Protein AF-A0ABD5MK24-F1 (afdb_monomer_lite)

InterPro domains:
  IPR058471 Domain of unknown function DUF8158 [PF26488] (1-58)

Organism: NCBI:txid2175149

pLDDT: mean 93.98, std 6.4, range [59.19, 97.75]

Foldseek 3Di:
DVVLCVVQNPVLLVQLLCCVPPVVDDQQVSQVVSVHDSVSSVVSNVVSVVVVVVVVPPD

Structure (mmCIF, N/CA/C/O backbone):
data_AF-A0ABD5MK24-F1
#
_entry.id   AF-A0ABD5MK24-F1
#
loop_
_atom_site.group_PDB
_atom_site.id
_atom_site.type_symbol
_atom_site.label_atom_id
_atom_site.label_alt_id
_atom_site.label_comp_id
_atom_site.label_asym_id
_atom_site.label_entity_id
_atom_site.label_seq_id
_atom_site.pdbx_PDB_ins_code
_atom_site.Cartn_x
_atom_site.Cartn_y
_atom_site.Cartn_z
_atom_site.occupancy
_atom_site.B_iso_or_equiv
_atom_site.auth_seq_id
_atom_site.auth_comp_id
_atom_site.auth_asym_id
_atom_site.auth_atom_id
_atom_site.pdbx_PDB_model_num
ATOM 1 N N . MET A 1 1 ? 5.184 9.057 3.832 1.00 91.06 1 MET A N 1
ATOM 2 C CA . MET A 1 1 ? 4.142 8.666 2.866 1.00 91.06 1 MET A CA 1
ATOM 3 C C . MET A 1 1 ? 4.259 9.443 1.572 1.00 91.06 1 MET A C 1
ATOM 5 O O . MET A 1 1 ? 4.356 8.767 0.565 1.00 91.06 1 MET A O 1
ATOM 9 N N . ALA A 1 2 ? 4.377 10.779 1.589 1.00 92.00 2 ALA A N 1
ATOM 10 C CA . ALA A 1 2 ? 4.631 11.580 0.378 1.00 92.00 2 ALA A CA 1
ATOM 11 C C . ALA A 1 2 ? 5.720 10.973 -0.530 1.00 92.00 2 ALA A C 1
ATOM 13 O O . ALA A 1 2 ? 5.404 10.519 -1.613 1.00 92.00 2 ALA A O 1
ATOM 14 N N . THR A 1 3 ? 6.930 10.732 -0.011 1.00 94.44 3 THR A N 1
ATOM 15 C CA . THR A 1 3 ? 8.030 10.106 -0.778 1.00 94.44 3 THR A CA 1
ATOM 16 C C . THR A 1 3 ? 7.713 8.724 -1.371 1.00 94.44 3 THR A C 1
ATOM 18 O O . THR A 1 3 ? 8.305 8.339 -2.371 1.00 94.44 3 THR A O 1
ATOM 21 N N . VAL A 1 4 ? 6.825 7.945 -0.744 1.00 94.81 4 VAL A N 1
ATOM 22 C CA . VAL A 1 4 ? 6.419 6.620 -1.249 1.00 94.81 4 VAL A CA 1
ATOM 23 C C . VAL A 1 4 ? 5.439 6.795 -2.409 1.00 94.81 4 VAL A C 1
ATOM 25 O O . VAL A 1 4 ? 5.593 6.152 -3.440 1.00 94.81 4 VAL A O 1
ATOM 28 N N . VAL A 1 5 ? 4.478 7.709 -2.264 1.00 94.81 5 VAL A N 1
ATOM 29 C CA . VAL A 1 5 ? 3.529 8.064 -3.327 1.00 94.81 5 VAL A CA 1
ATOM 30 C C . VAL A 1 5 ? 4.251 8.730 -4.500 1.00 94.81 5 VAL A C 1
ATOM 32 O O . VAL A 1 5 ? 4.011 8.351 -5.636 1.00 94.81 5 VAL A O 1
ATOM 35 N N . ASP A 1 6 ? 5.203 9.627 -4.244 1.00 96.50 6 ASP A N 1
ATOM 36 C CA . ASP A 1 6 ? 6.018 10.271 -5.283 1.00 96.50 6 ASP A CA 1
ATOM 37 C C . ASP A 1 6 ? 6.855 9.250 -6.068 1.00 96.50 6 ASP A C 1
ATOM 39 O O . ASP A 1 6 ? 7.073 9.401 -7.267 1.00 96.50 6 ASP A O 1
ATOM 43 N N . ARG A 1 7 ? 7.334 8.198 -5.390 1.00 96.75 7 ARG A N 1
ATOM 44 C CA . ARG A 1 7 ? 8.174 7.155 -5.991 1.00 96.75 7 ARG A CA 1
ATOM 45 C C . ARG A 1 7 ? 7.379 6.175 -6.848 1.00 96.75 7 ARG A C 1
ATOM 47 O O . ARG A 1 7 ? 7.860 5.793 -7.909 1.00 96.75 7 ARG A O 1
ATOM 54 N N . TYR A 1 8 ? 6.228 5.719 -6.362 1.00 96.50 8 TYR A N 1
ATOM 55 C CA . TYR A 1 8 ? 5.478 4.621 -6.986 1.00 96.50 8 TYR A CA 1
ATOM 56 C C . TYR A 1 8 ? 4.230 5.088 -7.739 1.00 96.50 8 TYR A C 1
ATOM 58 O O . TYR A 1 8 ? 3.682 4.350 -8.551 1.00 96.50 8 TYR A O 1
ATOM 66 N N . GLY A 1 9 ? 3.791 6.319 -7.500 1.00 97.00 9 GLY A N 1
ATOM 67 C CA . GLY A 1 9 ? 2.528 6.839 -7.993 1.00 97.00 9 GLY A CA 1
ATOM 68 C C . GLY A 1 9 ? 1.334 6.349 -7.175 1.00 97.00 9 GLY A C 1
ATOM 69 O O . GLY A 1 9 ? 1.364 5.310 -6.511 1.00 97.00 9 GLY A O 1
ATOM 70 N N . ASP A 1 10 ? 0.252 7.119 -7.252 1.00 97.12 10 ASP A N 1
ATOM 71 C CA . ASP A 1 10 ? -0.980 6.853 -6.509 1.00 97.12 10 ASP A CA 1
ATOM 72 C C . ASP A 1 10 ? -1.590 5.488 -6.865 1.00 97.12 10 ASP A C 1
ATOM 74 O O . ASP A 1 10 ? -1.889 4.692 -5.978 1.00 97.12 10 ASP A O 1
ATOM 78 N N . ALA A 1 11 ? -1.652 5.158 -8.159 1.00 97.75 11 ALA A N 1
ATOM 79 C CA . ALA A 1 11 ? -2.248 3.914 -8.643 1.00 97.75 11 ALA A CA 1
ATOM 80 C C . ALA A 1 11 ? -1.578 2.656 -8.060 1.00 97.75 11 ALA A C 1
ATOM 82 O O . ALA A 1 11 ? -2.262 1.712 -7.664 1.00 97.75 11 ALA A O 1
ATOM 83 N N . VAL A 1 12 ? -0.244 2.647 -7.964 1.00 97.56 12 VAL A N 1
ATOM 84 C CA . VAL A 1 12 ? 0.502 1.516 -7.393 1.00 9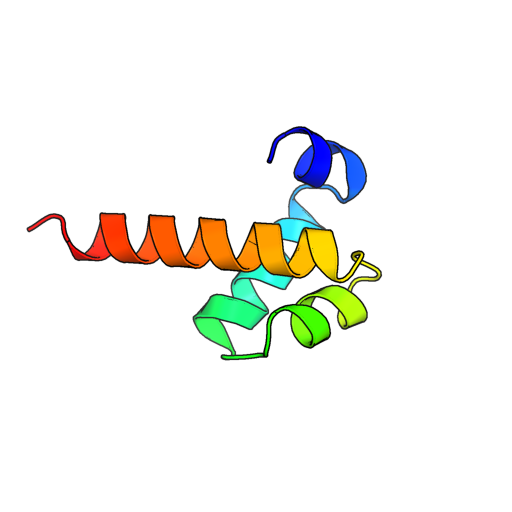7.56 12 VAL A CA 1
ATOM 85 C C . VAL A 1 12 ? 0.257 1.419 -5.892 1.00 97.56 12 VAL A C 1
ATOM 87 O O . VAL A 1 12 ? -0.028 0.336 -5.379 1.00 97.56 12 VAL A O 1
ATOM 90 N N . VAL A 1 13 ? 0.311 2.546 -5.179 1.00 96.75 13 VAL A N 1
ATOM 91 C CA . VAL A 1 13 ? 0.045 2.572 -3.736 1.00 96.75 13 VAL A CA 1
ATOM 92 C C . VAL A 1 13 ? -1.382 2.100 -3.447 1.00 96.75 13 VAL A C 1
ATOM 94 O O . VAL A 1 13 ? -1.577 1.269 -2.561 1.00 96.75 13 VAL A O 1
ATOM 97 N N . GLN A 1 14 ? -2.367 2.544 -4.228 1.00 97.00 14 GLN A N 1
ATOM 98 C CA . GLN A 1 14 ? -3.757 2.119 -4.099 1.00 97.00 14 GLN A CA 1
ATOM 99 C C . GLN A 1 14 ? -3.926 0.613 -4.351 1.00 97.00 14 GLN A C 1
ATOM 101 O O . GLN A 1 14 ? -4.644 -0.057 -3.604 1.00 97.00 14 GLN A O 1
ATOM 106 N N . ALA A 1 15 ? -3.247 0.056 -5.356 1.00 97.69 15 ALA A N 1
ATOM 107 C CA . ALA A 1 15 ? -3.305 -1.373 -5.654 1.00 97.69 15 ALA A CA 1
ATOM 108 C C . ALA A 1 15 ? -2.694 -2.229 -4.529 1.00 97.69 15 ALA A C 1
ATOM 110 O O . ALA A 1 15 ? -3.284 -3.233 -4.119 1.00 97.69 15 ALA A O 1
ATOM 111 N N . VAL A 1 16 ? -1.566 -1.795 -3.955 1.00 97.12 16 VAL A N 1
ATOM 112 C CA . VAL A 1 16 ? -0.957 -2.444 -2.782 1.00 97.12 16 VAL A CA 1
ATOM 113 C C . VAL A 1 16 ? -1.893 -2.372 -1.573 1.00 97.12 16 VAL A C 1
ATOM 115 O O . VAL A 1 16 ? -2.115 -3.388 -0.916 1.00 97.12 16 VAL A O 1
ATOM 118 N N . ILE A 1 17 ? -2.492 -1.208 -1.297 1.00 97.00 17 ILE A N 1
ATOM 119 C CA . ILE A 1 17 ? -3.463 -1.041 -0.202 1.00 97.00 17 ILE A CA 1
ATOM 120 C C . ILE A 1 17 ? -4.646 -1.992 -0.377 1.00 97.00 17 ILE A C 1
ATOM 122 O O . ILE A 1 17 ? -5.026 -2.668 0.578 1.00 97.00 17 ILE A O 1
ATOM 126 N N . ARG A 1 18 ? -5.205 -2.080 -1.590 1.00 96.81 18 ARG A N 1
ATOM 127 C CA . ARG A 1 18 ? -6.332 -2.969 -1.887 1.00 96.81 18 ARG A CA 1
ATOM 128 C C . ARG A 1 18 ? -5.983 -4.421 -1.582 1.00 96.81 18 ARG A C 1
ATOM 130 O O . ARG A 1 18 ? -6.740 -5.085 -0.886 1.00 96.81 18 ARG A O 1
ATOM 137 N N . ARG A 1 19 ? -4.810 -4.890 -2.001 1.00 96.56 19 ARG A N 1
ATOM 138 C CA . ARG A 1 19 ? -4.374 -6.261 -1.705 1.00 96.56 19 ARG A CA 1
ATOM 139 C C . ARG A 1 19 ? -4.198 -6.541 -0.225 1.00 96.56 19 ARG A C 1
ATOM 141 O O . ARG A 1 19 ? -4.480 -7.643 0.231 1.00 96.56 19 ARG A O 1
ATOM 148 N N . ILE A 1 20 ? -3.709 -5.557 0.519 1.00 95.69 20 ILE A N 1
ATOM 149 C CA . ILE A 1 20 ? -3.496 -5.700 1.956 1.00 95.69 20 ILE A CA 1
ATOM 150 C C . ILE A 1 20 ? -4.836 -5.728 2.697 1.00 95.69 20 ILE A C 1
ATOM 152 O O . ILE A 1 20 ? -5.074 -6.633 3.491 1.00 95.69 20 ILE A O 1
ATOM 156 N N . LEU A 1 21 ? -5.701 -4.741 2.450 1.00 95.56 21 LEU A N 1
ATOM 157 C CA . LEU A 1 21 ? -6.919 -4.539 3.238 1.00 95.56 21 LEU A CA 1
ATOM 158 C C . LEU A 1 21 ? -8.116 -5.359 2.749 1.00 95.56 21 LEU A C 1
ATOM 160 O O . LEU A 1 21 ? -8.956 -5.729 3.562 1.00 95.56 21 LEU A O 1
ATOM 164 N N . VAL A 1 22 ? -8.215 -5.619 1.445 1.00 95.81 22 VAL A N 1
ATOM 165 C CA . VAL A 1 22 ? -9.345 -6.344 0.843 1.00 95.81 22 VAL A CA 1
ATOM 166 C C . VAL A 1 22 ? -8.993 -7.812 0.650 1.00 95.81 22 VAL A C 1
ATOM 168 O O . VAL A 1 22 ? -9.733 -8.681 1.100 1.00 95.81 22 VAL A O 1
ATOM 171 N N . ASP A 1 23 ? -7.843 -8.090 0.034 1.00 95.50 23 ASP A N 1
ATOM 172 C CA . ASP A 1 23 ? -7.464 -9.464 -0.320 1.00 95.50 23 ASP A CA 1
ATOM 173 C C . ASP A 1 23 ? -6.707 -10.189 0.813 1.00 95.50 23 ASP A C 1
ATOM 175 O O . ASP A 1 23 ? -6.398 -11.374 0.697 1.00 95.50 23 ASP A O 1
ATOM 179 N N . GLY A 1 24 ? -6.385 -9.495 1.914 1.00 93.69 24 GLY A N 1
ATOM 180 C CA . GLY A 1 24 ? -5.703 -10.065 3.084 1.00 93.69 24 GLY A CA 1
ATOM 181 C C . GLY A 1 24 ? -4.263 -10.518 2.819 1.00 93.69 24 GLY A C 1
ATOM 182 O O . GLY A 1 24 ? -3.710 -11.325 3.570 1.00 93.69 24 GLY A O 1
ATOM 183 N N . VAL A 1 25 ? -3.642 -10.030 1.744 1.00 96.06 25 VAL A N 1
ATOM 184 C CA . VAL A 1 25 ? -2.300 -10.446 1.332 1.00 96.06 25 VAL A CA 1
ATOM 185 C C . VAL A 1 25 ? -1.245 -9.856 2.281 1.00 96.06 25 VAL A C 1
ATOM 187 O O . VAL A 1 25 ? -1.279 -8.657 2.576 1.00 96.06 25 VAL A O 1
ATOM 190 N N . PRO A 1 26 ? -0.241 -10.646 2.716 1.00 93.38 26 PRO A N 1
ATOM 191 C CA . PRO A 1 26 ? 0.861 -10.135 3.525 1.00 93.38 26 PRO A CA 1
ATOM 192 C C . PRO A 1 26 ? 1.578 -8.952 2.862 1.00 93.38 26 PRO A C 1
ATOM 194 O O . PRO A 1 26 ? 1.840 -8.966 1.660 1.00 93.38 26 PRO A O 1
ATOM 197 N N . PHE A 1 27 ? 1.971 -7.950 3.654 1.00 91.06 27 PHE A N 1
ATOM 198 C CA . PHE A 1 27 ? 2.435 -6.649 3.142 1.00 91.06 27 PHE A CA 1
ATOM 199 C C . PHE A 1 27 ? 3.594 -6.753 2.144 1.00 91.06 27 PHE A C 1
ATOM 201 O O . PHE A 1 27 ? 3.612 -6.062 1.129 1.00 91.06 27 PHE A O 1
ATOM 208 N N . ARG A 1 28 ? 4.557 -7.643 2.417 1.00 90.12 28 ARG A N 1
ATOM 209 C CA . ARG A 1 28 ? 5.717 -7.863 1.538 1.00 90.12 28 ARG A CA 1
ATOM 210 C C . ARG A 1 28 ? 5.304 -8.464 0.198 1.00 90.12 28 ARG A C 1
ATOM 212 O O . ARG A 1 28 ? 5.821 -8.048 -0.827 1.00 90.12 28 ARG A O 1
ATOM 219 N N . THR A 1 29 ? 4.366 -9.406 0.216 1.00 92.44 29 THR A N 1
ATOM 220 C CA . THR A 1 29 ? 3.845 -10.055 -0.990 1.00 92.44 29 THR A CA 1
ATOM 221 C C . THR A 1 29 ? 2.996 -9.084 -1.806 1.00 92.44 29 THR A C 1
ATOM 223 O O . THR A 1 29 ? 3.170 -8.984 -3.010 1.00 92.44 29 THR A O 1
ATOM 226 N N . ALA A 1 30 ? 2.130 -8.298 -1.158 1.00 94.56 30 ALA A N 1
ATOM 227 C CA . ALA A 1 30 ? 1.325 -7.285 -1.842 1.00 94.56 30 ALA A CA 1
ATOM 228 C C . ALA A 1 30 ? 2.185 -6.234 -2.568 1.00 94.56 30 ALA A C 1
ATOM 230 O O . ALA A 1 30 ? 1.822 -5.780 -3.654 1.00 94.56 30 ALA A O 1
ATOM 231 N N . ALA A 1 31 ? 3.322 -5.874 -1.967 1.00 95.38 31 ALA A N 1
ATOM 232 C CA . ALA A 1 31 ? 4.297 -4.946 -2.526 1.00 95.38 31 ALA A CA 1
ATOM 233 C C . ALA A 1 31 ? 5.143 -5.556 -3.654 1.00 95.38 31 ALA A C 1
ATOM 235 O O . ALA A 1 31 ? 5.340 -4.903 -4.676 1.00 95.38 31 ALA A O 1
ATOM 236 N N . ALA A 1 32 ? 5.609 -6.798 -3.490 1.00 93.94 32 ALA A N 1
ATOM 237 C CA . ALA A 1 32 ? 6.438 -7.478 -4.485 1.00 93.94 32 ALA A CA 1
ATOM 238 C C . ALA A 1 32 ? 5.739 -7.599 -5.846 1.00 93.94 32 ALA A C 1
ATOM 240 O O . ALA A 1 32 ? 6.370 -7.394 -6.875 1.00 93.94 32 ALA A O 1
ATOM 241 N N . ASP A 1 33 ? 4.428 -7.831 -5.854 1.00 93.00 33 ASP A N 1
ATOM 242 C CA . ASP A 1 33 ? 3.640 -7.941 -7.085 1.00 93.00 33 ASP A CA 1
ATOM 243 C C . ASP A 1 33 ? 3.475 -6.615 -7.855 1.00 93.00 33 ASP A C 1
ATOM 245 O O . ASP A 1 33 ? 2.889 -6.601 -8.935 1.00 93.00 33 ASP A O 1
ATOM 249 N N . HIS A 1 34 ? 3.972 -5.507 -7.302 1.00 94.69 34 HIS A N 1
ATOM 250 C CA . HIS A 1 34 ? 3.964 -4.182 -7.924 1.00 94.69 34 HIS A CA 1
ATOM 251 C C . HIS A 1 34 ? 5.362 -3.547 -7.979 1.00 94.69 34 HIS A C 1
ATOM 253 O O . HIS A 1 34 ? 5.473 -2.323 -8.053 1.00 94.69 34 HIS A O 1
ATOM 259 N N . ASP A 1 35 ? 6.425 -4.350 -7.862 1.00 94.94 35 ASP A N 1
ATOM 260 C CA . ASP A 1 35 ? 7.819 -3.880 -7.819 1.00 94.94 35 ASP A CA 1
ATOM 261 C C . ASP A 1 35 ? 8.094 -2.846 -6.702 1.00 94.94 35 ASP A C 1
ATOM 263 O O . ASP A 1 35 ? 9.033 -2.044 -6.756 1.00 94.94 35 ASP A O 1
ATOM 267 N N . VAL A 1 36 ? 7.283 -2.866 -5.640 1.00 96.69 36 VAL A N 1
ATOM 268 C CA . VAL A 1 36 ? 7.450 -2.001 -4.471 1.00 96.69 36 VAL A CA 1
ATOM 269 C C . VAL A 1 36 ? 8.428 -2.651 -3.501 1.00 96.69 36 VAL A C 1
ATOM 271 O O . VAL A 1 36 ? 8.322 -3.831 -3.156 1.00 96.69 36 VAL A O 1
ATOM 274 N N . ALA A 1 37 ? 9.378 -1.860 -2.998 1.00 96.38 37 ALA A N 1
ATOM 275 C CA . ALA A 1 37 ? 10.353 -2.344 -2.032 1.00 96.38 37 ALA A CA 1
ATOM 276 C C . ALA A 1 37 ? 9.646 -2.868 -0.773 1.00 96.38 37 ALA A C 1
ATOM 278 O O . ALA A 1 37 ? 8.746 -2.223 -0.237 1.00 96.38 37 ALA A O 1
ATOM 279 N N . ALA A 1 38 ? 10.089 -4.012 -0.245 1.00 93.19 38 ALA A N 1
ATOM 280 C CA . ALA A 1 38 ? 9.426 -4.669 0.884 1.00 93.19 38 ALA A CA 1
ATOM 281 C C . ALA A 1 38 ? 9.241 -3.750 2.109 1.00 93.19 38 ALA A C 1
ATOM 283 O O . ALA A 1 38 ? 8.217 -3.827 2.787 1.00 93.19 38 ALA A O 1
ATOM 284 N N . LEU A 1 39 ? 10.210 -2.868 2.385 1.00 95.88 39 LEU A N 1
ATOM 285 C CA . LEU A 1 39 ? 10.118 -1.882 3.467 1.00 95.88 39 LEU A CA 1
ATOM 286 C C . LEU A 1 39 ? 9.009 -0.850 3.214 1.00 95.88 39 LEU A C 1
ATOM 288 O O . LEU A 1 39 ? 8.240 -0.538 4.123 1.00 95.88 39 LEU A O 1
ATOM 292 N N . ASP A 1 40 ? 8.903 -0.357 1.981 1.00 96.69 40 ASP A N 1
ATOM 293 C CA . ASP A 1 40 ? 7.857 0.584 1.586 1.00 96.69 40 ASP A CA 1
ATOM 294 C C . ASP A 1 40 ? 6.481 -0.098 1.591 1.00 96.69 40 ASP A C 1
ATOM 296 O O . ASP A 1 40 ? 5.515 0.489 2.069 1.00 96.69 40 ASP A O 1
ATOM 300 N N . GLY A 1 41 ? 6.409 -1.375 1.207 1.00 95.25 41 GLY A N 1
ATOM 301 C CA . GLY A 1 41 ? 5.219 -2.216 1.350 1.00 95.25 41 GLY A CA 1
ATOM 302 C C . GLY A 1 41 ? 4.709 -2.326 2.787 1.00 95.25 41 GLY A C 1
ATOM 303 O O . GLY A 1 41 ? 3.523 -2.129 3.048 1.00 95.25 41 GLY A O 1
ATOM 304 N N . VAL A 1 42 ? 5.609 -2.578 3.745 1.00 96.25 42 VAL A N 1
ATOM 305 C CA . VAL A 1 42 ? 5.260 -2.578 5.178 1.00 96.25 42 VAL A CA 1
ATOM 306 C C . VAL A 1 42 ? 4.773 -1.198 5.616 1.00 96.25 42 VAL A C 1
ATOM 308 O O . VAL A 1 42 ? 3.791 -1.102 6.349 1.00 96.25 42 VAL A O 1
ATOM 311 N N . ARG A 1 43 ? 5.418 -0.121 5.156 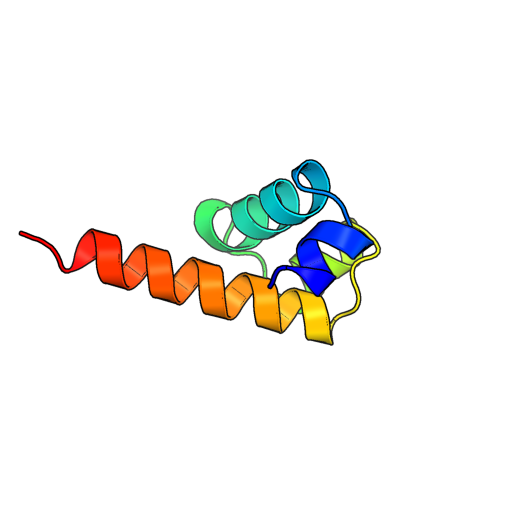1.00 96.00 43 ARG A N 1
ATOM 312 C CA . ARG A 1 43 ? 5.015 1.248 5.501 1.00 96.00 43 ARG A CA 1
ATOM 313 C C . ARG A 1 43 ? 3.614 1.581 4.983 1.00 96.00 43 ARG A C 1
ATOM 315 O O . ARG A 1 43 ? 2.824 2.141 5.739 1.00 96.00 43 ARG A O 1
ATOM 322 N N . ILE A 1 44 ? 3.307 1.205 3.740 1.00 96.12 44 ILE A N 1
ATOM 323 C CA . ILE A 1 44 ? 1.975 1.346 3.135 1.00 96.12 44 ILE A CA 1
ATOM 324 C C . ILE A 1 44 ? 0.944 0.566 3.958 1.00 96.12 44 ILE A C 1
ATOM 326 O O . ILE A 1 44 ? -0.045 1.147 4.398 1.00 96.12 44 ILE A O 1
ATOM 330 N N . GLY A 1 45 ? 1.199 -0.720 4.224 1.00 95.00 45 GLY A N 1
ATOM 331 C CA . GLY A 1 45 ? 0.274 -1.587 4.960 1.00 95.00 45 GLY A CA 1
ATOM 332 C C . GLY A 1 45 ? -0.035 -1.096 6.373 1.00 95.00 45 GLY A C 1
ATOM 333 O O . GLY A 1 45 ? -1.199 -1.075 6.776 1.00 95.00 45 GLY A O 1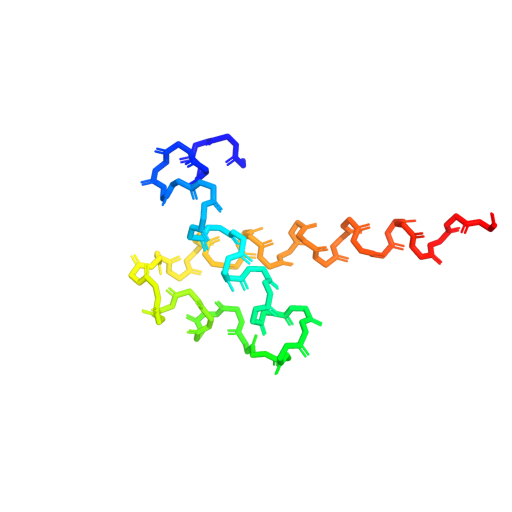
ATOM 334 N N . THR A 1 46 ? 0.983 -0.640 7.108 1.00 96.56 46 THR A N 1
ATOM 335 C CA . THR A 1 46 ? 0.815 -0.094 8.462 1.00 96.56 46 THR A CA 1
ATOM 336 C C . THR A 1 46 ? -0.063 1.152 8.461 1.00 96.56 46 THR A C 1
ATOM 338 O O . THR A 1 46 ? -1.017 1.214 9.232 1.00 96.56 46 THR A O 1
ATOM 341 N N . VAL A 1 47 ? 0.221 2.123 7.585 1.00 96.44 47 VAL A N 1
ATOM 342 C CA . VAL A 1 47 ? -0.565 3.365 7.516 1.00 96.44 47 VAL A CA 1
ATOM 343 C C . VAL A 1 47 ? -2.001 3.068 7.095 1.00 96.44 47 VAL A C 1
ATOM 345 O O . VAL A 1 47 ? -2.931 3.554 7.727 1.00 96.44 47 VAL A O 1
ATOM 348 N N . ALA A 1 48 ? -2.196 2.224 6.082 1.00 95.50 48 ALA A N 1
ATOM 349 C CA . ALA A 1 48 ? -3.525 1.865 5.602 1.00 95.50 48 ALA A CA 1
ATOM 350 C C . ALA A 1 48 ? -4.362 1.156 6.682 1.00 95.50 48 ALA A C 1
ATOM 352 O O . ALA A 1 48 ? -5.524 1.495 6.885 1.00 95.50 48 ALA A O 1
ATOM 353 N N . THR A 1 49 ? -3.759 0.221 7.422 1.00 94.94 49 THR A N 1
ATOM 354 C CA . THR A 1 49 ? -4.435 -0.487 8.523 1.00 94.94 49 THR A CA 1
ATOM 355 C C . THR A 1 49 ? -4.745 0.447 9.691 1.00 94.94 49 THR A C 1
ATOM 357 O O . THR A 1 49 ? -5.797 0.321 10.315 1.00 94.94 49 THR A O 1
ATOM 360 N N . GLN A 1 50 ? -3.847 1.388 9.996 1.00 95.81 50 GLN A N 1
ATOM 361 C CA . GLN A 1 50 ? -4.072 2.387 11.037 1.00 95.81 50 GLN A CA 1
ATOM 362 C C . GLN A 1 50 ? -5.242 3.310 10.677 1.00 95.81 50 GLN A C 1
ATOM 364 O O . GLN A 1 50 ? -6.158 3.440 11.481 1.00 95.81 50 GLN A O 1
ATOM 369 N N . VAL A 1 51 ? -5.249 3.880 9.469 1.00 94.69 51 VAL A N 1
ATOM 370 C CA . VAL A 1 51 ? -6.345 4.739 8.996 1.00 94.69 51 VAL A CA 1
ATOM 371 C C . VAL A 1 51 ? -7.662 3.967 8.977 1.00 94.69 51 VAL A C 1
ATOM 373 O O . VAL A 1 51 ? -8.671 4.469 9.457 1.00 94.69 51 VAL A O 1
ATOM 376 N N . LEU A 1 52 ? -7.662 2.718 8.494 1.00 94.06 52 LEU A N 1
ATOM 377 C CA . LEU A 1 52 ? -8.855 1.873 8.536 1.00 94.06 52 LEU A CA 1
ATOM 378 C C . LEU A 1 52 ? -9.350 1.673 9.973 1.00 94.06 52 LEU A C 1
ATOM 380 O O . LEU A 1 52 ? -10.552 1.718 10.211 1.00 94.06 52 LEU A O 1
ATOM 384 N N . ARG A 1 53 ? -8.448 1.444 10.934 1.00 95.19 53 ARG A N 1
ATOM 385 C CA . ARG A 1 53 ? -8.827 1.326 12.344 1.00 95.19 53 ARG A CA 1
ATOM 386 C C . ARG A 1 53 ? -9.460 2.618 12.840 1.00 95.19 53 ARG A C 1
ATOM 388 O O . ARG A 1 53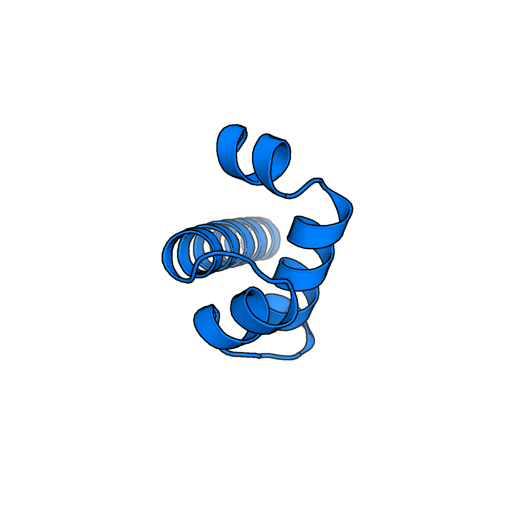 ? -10.553 2.533 13.372 1.00 95.19 53 ARG A O 1
ATOM 395 N N . GLU A 1 54 ? -8.807 3.760 12.624 1.00 95.94 54 GLU A N 1
ATOM 396 C CA . GLU A 1 54 ? -9.293 5.088 13.024 1.00 95.94 54 GLU A CA 1
ATOM 397 C C . GLU A 1 54 ? -10.712 5.340 12.493 1.00 95.94 54 GLU A C 1
ATOM 399 O O . GLU A 1 54 ? -11.608 5.601 13.293 1.00 95.94 54 GLU A O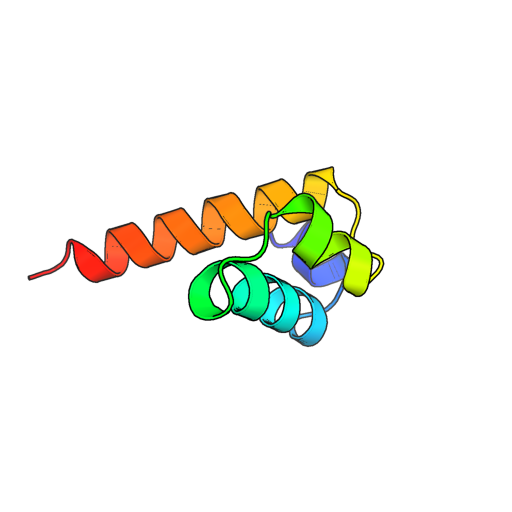 1
ATOM 404 N N . LEU A 1 55 ? -10.940 5.109 11.194 1.00 94.25 55 LEU A N 1
ATOM 405 C CA . LEU A 1 55 ? -12.252 5.233 10.543 1.00 94.25 55 LEU A CA 1
ATOM 406 C C . LEU A 1 55 ? -13.324 4.283 11.102 1.00 94.25 55 LEU A C 1
ATOM 408 O O . LEU A 1 55 ? -14.503 4.599 11.027 1.00 94.25 55 LEU A O 1
ATOM 412 N N . ASN A 1 56 ? -12.934 3.121 11.631 1.00 91.50 56 ASN A N 1
ATOM 413 C CA . ASN A 1 56 ? -13.857 2.170 12.263 1.00 91.50 56 ASN A CA 1
ATOM 414 C C . ASN A 1 56 ? -14.034 2.407 13.775 1.00 91.50 56 ASN A C 1
ATOM 416 O O . ASN A 1 56 ? -14.848 1.732 14.400 1.00 91.50 56 ASN A O 1
ATOM 420 N N . THR A 1 57 ? -13.246 3.301 14.381 1.00 88.38 57 THR A N 1
ATOM 421 C CA . THR A 1 57 ? -13.388 3.705 15.793 1.00 88.38 57 THR A CA 1
ATOM 422 C C . THR A 1 57 ? -14.225 4.966 15.980 1.00 88.38 57 THR A C 1
ATOM 424 O O . THR A 1 57 ? -14.576 5.259 17.123 1.00 88.38 57 THR A O 1
ATOM 427 N N . ASP A 1 58 ? -14.549 5.689 14.907 1.00 63.84 58 ASP A N 1
ATOM 428 C CA . ASP A 1 58 ? -15.515 6.788 14.961 1.00 63.84 58 ASP A CA 1
ATOM 429 C C . ASP A 1 58 ? -16.956 6.220 14.976 1.00 63.84 58 ASP A C 1
ATOM 431 O O . ASP A 1 58 ? -17.273 5.385 14.122 1.00 63.84 58 ASP A O 1
ATOM 435 N N . PRO A 1 59 ? -17.801 6.596 15.961 1.00 59.19 59 PRO A N 1
ATOM 436 C CA . PRO A 1 59 ? -19.171 6.096 16.121 1.00 59.19 59 PRO A CA 1
ATOM 437 C C . PRO A 1 59 ? -20.179 6.644 15.101 1.00 59.19 59 PRO A C 1
ATOM 439 O O . PRO A 1 59 ? -20.019 7.796 14.637 1.00 59.19 59 PRO A O 1
#

Radius of gyration: 11.11 Å; chains: 1; bounding box: 30×22×25 Å

Sequence (59 aa):
MATVVDRYGDAVVQAVIRRILVDGVPFRTAAADHDVAA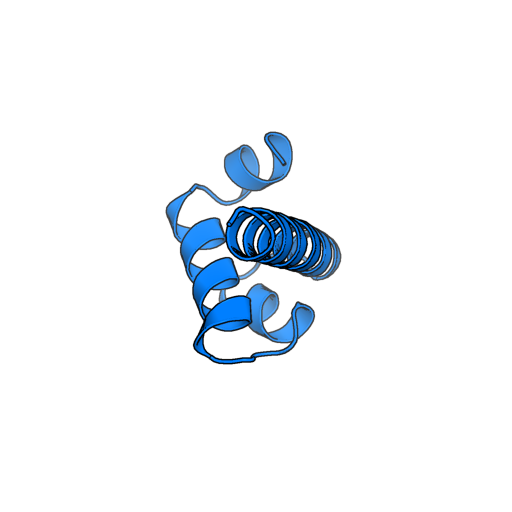LDGVRIGTVATQVLRELNTDP

Secondary structure (DSSP, 8-state):
-HHHHHHH-HHHHHHHHHHHHTS---HHHHHHTTT--HHHHHHHHHHHHHHHHHHHH--